Protein AF-A0A3D1SMM2-F1 (afdb_monomer_lite)

Foldseek 3Di:
DPPVVVVVVVVVVVVVLVQLQDPAPQDDPDLPALQQEEQEAEPPDQCLVVSLVCQLVDPVLHEHEYEYAYEDDPDDDDDPDDPDRDDPPPVVLSRSVSVSVSSCVVSVHHYHYHYDHDDLCGSVVVCVSNVHQKYKAAPVVVVSVPVQPAPDKDWDDDPRHIIMIRGHDPDD

Radius of gyration: 17.87 Å; chains: 1; bounding box: 59×39×46 Å

Structure (mmCIF, N/CA/C/O backbone):
data_AF-A0A3D1SMM2-F1
#
_entry.id   AF-A0A3D1SMM2-F1
#
loop_
_atom_site.group_PDB
_atom_site.id
_atom_site.type_symbol
_atom_site.label_atom_id
_atom_site.label_alt_id
_atom_site.label_comp_id
_atom_site.label_asym_id
_atom_site.label_entity_id
_atom_site.label_seq_id
_atom_site.pdbx_PDB_ins_code
_atom_site.Cartn_x
_atom_site.Cartn_y
_atom_site.Cartn_z
_atom_site.occupancy
_atom_site.B_iso_or_equiv
_atom_site.auth_seq_id
_atom_site.auth_comp_id
_atom_site.auth_asym_id
_atom_site.auth_atom_id
_atom_site.pdbx_PDB_model_num
ATOM 1 N N . MET A 1 1 ? 39.051 9.9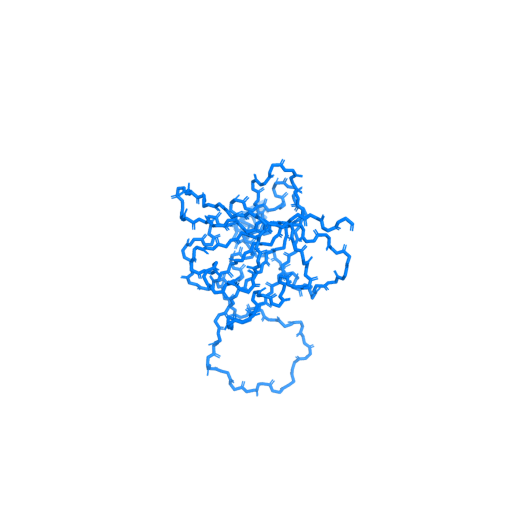36 30.052 1.00 43.31 1 MET A N 1
ATOM 2 C CA . MET A 1 1 ? 38.518 10.399 28.751 1.00 43.31 1 MET A CA 1
ATOM 3 C C . MET A 1 1 ? 37.924 9.209 27.995 1.00 43.31 1 MET A C 1
ATOM 5 O O . MET A 1 1 ? 38.605 8.628 27.169 1.00 43.31 1 MET A O 1
ATOM 9 N N . ALA A 1 2 ? 36.699 8.781 28.319 1.00 53.38 2 ALA A N 1
ATOM 10 C CA . ALA A 1 2 ? 36.065 7.616 27.672 1.00 53.38 2 ALA A CA 1
ATOM 11 C C . ALA A 1 2 ? 34.545 7.790 27.479 1.00 53.38 2 ALA A C 1
ATOM 13 O O . ALA A 1 2 ? 33.807 6.817 27.419 1.00 53.38 2 ALA A O 1
ATOM 14 N N . VAL A 1 3 ? 34.066 9.037 27.406 1.00 51.28 3 VAL A N 1
ATOM 15 C CA . VAL A 1 3 ? 32.626 9.344 27.284 1.00 51.28 3 VAL A CA 1
ATOM 16 C C . VAL A 1 3 ? 32.258 9.806 25.864 1.00 51.28 3 VAL A C 1
ATOM 18 O O . VAL A 1 3 ? 31.112 9.673 25.450 1.00 51.28 3 VAL A O 1
ATOM 21 N N . LEU A 1 4 ? 33.229 10.256 25.056 1.00 51.31 4 LEU A N 1
ATOM 22 C CA . LEU A 1 4 ? 32.954 10.737 23.693 1.00 51.31 4 LEU A CA 1
ATOM 23 C C . LEU A 1 4 ? 32.716 9.619 22.658 1.00 51.31 4 LEU A C 1
ATOM 25 O O . LEU A 1 4 ? 31.976 9.836 21.704 1.00 51.31 4 LEU A O 1
ATOM 29 N N . GLY A 1 5 ? 33.290 8.423 22.837 1.00 43.12 5 GLY A N 1
ATOM 30 C CA . GLY A 1 5 ? 33.172 7.335 21.852 1.00 43.12 5 GLY A CA 1
ATOM 31 C C . GLY A 1 5 ? 31.763 6.734 21.747 1.00 43.12 5 GLY A C 1
ATOM 32 O O . GLY A 1 5 ? 31.302 6.424 20.651 1.00 43.12 5 GLY A O 1
ATOM 33 N N . MET A 1 6 ? 31.039 6.633 22.869 1.00 52.66 6 MET A N 1
ATOM 34 C CA . MET A 1 6 ? 29.663 6.109 22.888 1.00 52.66 6 MET A CA 1
ATOM 35 C C . MET A 1 6 ? 28.634 7.096 22.321 1.00 52.66 6 MET A C 1
ATOM 37 O O . MET A 1 6 ? 27.633 6.671 21.745 1.00 52.66 6 MET A O 1
ATOM 41 N N . ALA A 1 7 ? 28.878 8.405 22.428 1.00 48.12 7 ALA A N 1
ATOM 42 C CA . ALA A 1 7 ? 27.941 9.424 21.953 1.00 48.12 7 ALA A CA 1
ATOM 43 C C . ALA A 1 7 ? 27.827 9.453 20.414 1.00 48.12 7 ALA A C 1
ATOM 45 O O . ALA A 1 7 ? 26.741 9.678 19.874 1.00 48.12 7 ALA A O 1
ATOM 46 N N . ILE A 1 8 ? 28.921 9.154 19.703 1.00 52.69 8 ILE A N 1
ATOM 47 C CA . ILE A 1 8 ? 28.949 9.098 18.230 1.00 52.69 8 ILE A CA 1
ATOM 48 C C . ILE A 1 8 ? 28.243 7.831 17.721 1.00 52.69 8 ILE A C 1
ATOM 50 O O . ILE A 1 8 ? 27.488 7.882 16.750 1.00 52.69 8 ILE A O 1
ATOM 54 N N . ALA A 1 9 ? 28.408 6.698 18.412 1.00 48.47 9 ALA A N 1
ATOM 55 C CA . ALA A 1 9 ? 27.706 5.463 18.063 1.00 48.47 9 ALA A CA 1
ATOM 56 C C . ALA A 1 9 ? 26.184 5.588 18.260 1.00 48.47 9 ALA A C 1
ATOM 58 O O . ALA A 1 9 ? 25.414 5.142 17.410 1.00 48.47 9 ALA A O 1
ATOM 59 N N . TYR A 1 10 ? 25.744 6.249 19.338 1.00 53.28 10 TYR A N 1
ATOM 60 C CA . TYR A 1 10 ? 24.317 6.411 19.630 1.00 53.28 10 TYR A CA 1
ATOM 61 C C . TYR A 1 10 ? 23.627 7.368 18.652 1.00 53.28 10 TYR A C 1
ATOM 63 O O . TYR A 1 10 ? 22.536 7.082 18.161 1.00 53.28 10 TYR A O 1
ATOM 71 N N . THR A 1 11 ? 24.281 8.479 18.305 1.00 53.88 11 THR A N 1
ATOM 72 C CA . THR A 1 11 ? 23.747 9.441 17.327 1.00 53.88 11 THR A CA 1
ATOM 73 C C . THR A 1 11 ? 23.673 8.850 15.925 1.00 53.88 11 THR A C 1
ATOM 75 O O . THR A 1 11 ? 22.661 9.043 15.249 1.00 53.88 11 THR A O 1
ATOM 78 N N . ASN A 1 12 ? 24.667 8.059 15.510 1.00 46.50 12 ASN A N 1
ATOM 79 C CA . ASN A 1 12 ? 24.610 7.389 14.216 1.00 46.50 12 ASN A CA 1
ATOM 80 C C . ASN A 1 12 ? 23.549 6.274 14.198 1.00 46.50 12 ASN A C 1
ATOM 82 O O . ASN A 1 12 ? 22.792 6.176 13.239 1.00 46.50 12 ASN A O 1
ATOM 86 N N . TYR A 1 13 ? 23.395 5.499 15.277 1.00 45.91 13 TYR A N 1
ATOM 87 C CA . TYR A 1 13 ? 22.320 4.505 15.409 1.00 45.91 13 TYR A CA 1
ATOM 88 C C . TYR A 1 13 ? 20.922 5.143 15.332 1.00 45.91 13 TYR A C 1
ATOM 90 O O . TYR A 1 13 ? 20.030 4.626 14.658 1.00 45.91 13 TYR A O 1
ATOM 98 N N . MET A 1 14 ? 20.738 6.317 15.943 1.00 53.34 14 MET A N 1
ATOM 99 C CA . MET A 1 14 ? 19.479 7.062 15.881 1.00 53.34 14 MET A CA 1
ATOM 100 C C . MET A 1 14 ? 19.229 7.674 14.493 1.00 53.34 14 MET A C 1
ATOM 102 O O . MET A 1 14 ? 18.093 7.670 14.021 1.00 53.34 14 MET A O 1
ATOM 106 N N . LEU A 1 15 ? 20.277 8.141 13.801 1.00 49.59 15 LEU A N 1
ATOM 107 C CA . LEU A 1 15 ? 20.182 8.591 12.407 1.00 49.59 15 LEU A CA 1
ATOM 108 C C . LEU A 1 15 ? 19.915 7.433 11.433 1.00 49.59 15 LEU A C 1
ATOM 110 O O . LEU A 1 15 ? 19.159 7.608 10.481 1.00 49.59 15 LEU A O 1
ATOM 114 N N . HIS A 1 16 ? 20.490 6.253 11.672 1.00 46.16 16 HIS A N 1
ATOM 115 C CA . HIS A 1 16 ? 20.243 5.047 10.879 1.00 46.16 16 HIS A CA 1
ATOM 116 C C . HIS A 1 16 ? 18.832 4.491 11.111 1.00 46.16 16 HIS A C 1
ATOM 118 O O . HIS A 1 16 ? 18.190 4.052 10.158 1.00 46.16 16 HIS A O 1
ATOM 124 N N . LYS A 1 17 ? 18.289 4.609 12.330 1.00 44.75 17 LYS A N 1
ATOM 125 C CA . LYS A 1 17 ? 16.881 4.299 12.621 1.00 44.75 17 LYS A CA 1
ATOM 126 C C . LYS A 1 17 ? 15.916 5.269 11.921 1.00 44.75 17 LYS A C 1
ATOM 128 O O . LYS A 1 17 ? 14.884 4.833 11.426 1.00 44.75 17 LYS A O 1
ATOM 133 N N . LYS A 1 18 ? 16.290 6.549 11.780 1.00 48.25 18 LYS A N 1
ATOM 134 C CA . LYS A 1 18 ? 15.553 7.539 10.966 1.00 48.25 18 LYS A CA 1
ATOM 135 C C . LYS A 1 18 ? 15.648 7.302 9.449 1.00 48.25 18 LYS A C 1
ATOM 137 O O . LYS A 1 18 ? 14.896 7.916 8.702 1.00 48.25 18 LYS A O 1
ATOM 142 N N . ARG A 1 19 ? 16.560 6.440 8.979 1.00 43.53 19 ARG A N 1
ATOM 143 C CA . ARG A 1 19 ? 16.786 6.143 7.549 1.00 43.53 19 ARG A CA 1
ATOM 144 C C . ARG A 1 19 ? 16.133 4.844 7.054 1.00 43.53 19 ARG A C 1
ATOM 146 O O . ARG A 1 19 ? 16.403 4.435 5.930 1.00 43.53 19 ARG A O 1
ATOM 153 N N . GLY A 1 20 ? 15.242 4.233 7.840 1.00 39.03 20 GLY A N 1
ATOM 154 C CA . GLY A 1 20 ? 14.387 3.140 7.358 1.00 39.03 20 GLY A CA 1
ATOM 155 C C . GLY A 1 20 ? 15.077 1.776 7.231 1.00 39.03 20 GLY A C 1
ATOM 156 O O . GLY A 1 20 ? 14.583 0.906 6.530 1.00 39.03 20 GLY A O 1
ATOM 157 N N . HIS A 1 21 ? 16.202 1.530 7.906 1.00 43.06 21 HIS A N 1
ATOM 158 C CA . HIS A 1 21 ? 16.930 0.250 7.805 1.00 43.06 21 HIS A CA 1
ATOM 159 C C . HIS A 1 21 ? 16.410 -0.868 8.727 1.00 43.06 21 HIS A C 1
ATOM 161 O O . HIS A 1 21 ? 17.170 -1.764 9.092 1.00 43.06 21 HIS A O 1
ATOM 167 N N . ALA A 1 22 ? 15.130 -0.855 9.106 1.00 41.59 22 ALA A N 1
ATOM 168 C CA . ALA A 1 22 ? 14.540 -2.026 9.750 1.00 41.59 22 ALA A CA 1
ATOM 169 C C . ALA A 1 22 ? 14.410 -3.146 8.698 1.00 41.59 22 ALA A C 1
ATOM 171 O O . ALA A 1 22 ? 13.865 -2.880 7.625 1.00 41.59 22 ALA A O 1
ATOM 172 N N . PRO A 1 23 ? 14.923 -4.367 8.944 1.00 37.44 23 PRO A N 1
ATOM 173 C CA . PRO A 1 23 ? 14.785 -5.470 8.003 1.00 37.44 23 PRO A CA 1
ATOM 174 C C . PRO A 1 23 ? 13.299 -5.785 7.839 1.00 37.44 23 PRO A C 1
ATOM 176 O O . PRO A 1 23 ? 12.648 -6.315 8.736 1.00 37.44 23 PRO A O 1
ATOM 179 N N . VAL A 1 24 ? 12.756 -5.397 6.691 1.00 43.78 24 VAL A N 1
ATOM 180 C CA . VAL A 1 24 ? 11.387 -5.701 6.307 1.00 43.78 24 VAL A CA 1
ATOM 181 C C . VAL A 1 24 ? 11.353 -7.166 5.898 1.00 43.78 24 VAL A C 1
ATOM 183 O O . VAL A 1 24 ? 11.790 -7.532 4.806 1.00 43.78 24 VAL A O 1
ATOM 186 N N . VAL A 1 25 ? 10.878 -8.021 6.802 1.00 43.81 25 VAL A N 1
ATOM 187 C CA . VAL A 1 25 ? 10.632 -9.426 6.486 1.00 43.81 25 VAL A CA 1
ATOM 188 C C . VAL A 1 25 ? 9.465 -9.460 5.505 1.00 43.81 25 VAL A C 1
ATOM 190 O O . VAL A 1 25 ? 8.328 -9.159 5.863 1.00 43.81 25 VAL A O 1
ATOM 193 N N . THR A 1 26 ? 9.754 -9.802 4.250 1.00 45.81 26 THR A N 1
ATOM 194 C CA . THR A 1 26 ? 8.731 -10.083 3.240 1.00 45.81 26 THR A CA 1
ATOM 195 C C . THR A 1 26 ? 8.185 -11.481 3.495 1.00 45.81 26 THR A C 1
ATOM 197 O O . THR A 1 26 ? 8.499 -12.440 2.792 1.00 45.81 26 THR A O 1
ATOM 200 N N . THR A 1 27 ? 7.404 -11.637 4.563 1.00 50.31 27 THR A N 1
ATOM 201 C CA . THR A 1 27 ? 6.676 -12.884 4.762 1.00 50.31 27 THR A CA 1
ATOM 202 C C . THR A 1 27 ? 5.729 -13.053 3.576 1.00 50.31 27 THR A C 1
ATOM 204 O O . THR A 1 27 ? 4.968 -12.151 3.215 1.00 50.31 27 THR A O 1
ATOM 207 N N . GLY A 1 28 ? 5.802 -14.211 2.910 1.00 49.38 28 GLY A N 1
ATOM 208 C CA . GLY A 1 28 ? 4.727 -14.633 2.016 1.00 49.38 28 GLY A CA 1
ATOM 209 C C . GLY A 1 28 ? 3.403 -14.516 2.768 1.00 49.38 28 GLY A C 1
ATOM 210 O O . GLY A 1 28 ? 3.396 -14.627 3.992 1.00 49.38 28 GLY A O 1
ATOM 211 N N . VAL A 1 29 ? 2.309 -14.228 2.061 1.00 48.47 29 VAL A N 1
ATOM 212 C CA . VAL A 1 29 ? 0.982 -14.007 2.653 1.00 48.47 29 VAL A CA 1
ATOM 213 C C . VAL A 1 29 ? 0.555 -15.257 3.441 1.00 48.47 29 VAL A C 1
ATOM 215 O O . VAL A 1 29 ? -0.074 -16.169 2.916 1.00 48.47 29 VAL A O 1
ATOM 218 N N . GLU A 1 30 ? 0.971 -15.356 4.703 1.00 45.97 30 GLU A N 1
ATOM 219 C CA . GLU A 1 30 ? 0.536 -16.393 5.628 1.00 45.97 30 GLU A CA 1
ATOM 220 C C . GLU A 1 30 ? -0.934 -16.136 5.947 1.00 45.97 30 GLU A C 1
ATOM 222 O O . GLU A 1 30 ? -1.301 -15.019 6.314 1.00 45.97 30 GLU A O 1
ATOM 227 N N . LYS A 1 31 ? -1.756 -17.187 5.846 1.00 49.19 31 LYS A N 1
ATOM 228 C CA . LYS A 1 31 ? -3.230 -17.184 5.939 1.00 49.19 31 LYS A CA 1
ATOM 229 C C . LYS A 1 31 ? -3.854 -16.490 7.164 1.00 49.19 31 LYS A C 1
ATOM 231 O O . LYS A 1 31 ? -5.070 -16.379 7.211 1.00 49.19 31 LYS A O 1
ATOM 236 N N . SER A 1 32 ? -3.070 -16.073 8.157 1.00 57.94 32 SER A N 1
ATOM 237 C CA . SER A 1 32 ? -3.575 -15.562 9.437 1.00 57.94 32 SER A CA 1
ATOM 238 C C . SER A 1 32 ? -3.511 -14.038 9.601 1.00 57.94 32 SER A C 1
ATOM 240 O O . SER A 1 32 ? -3.881 -13.560 10.670 1.00 57.94 32 SER A O 1
ATOM 242 N N . PHE A 1 33 ? -3.034 -13.263 8.616 1.00 65.50 33 PHE A N 1
ATOM 243 C CA . PHE A 1 33 ? -3.126 -11.799 8.714 1.00 65.50 33 PHE A CA 1
ATOM 244 C C . PHE A 1 33 ? -4.452 -11.303 8.153 1.00 65.50 33 PHE A C 1
ATOM 246 O O . PHE A 1 33 ? -4.714 -11.551 6.973 1.00 65.50 33 PHE A O 1
ATOM 253 N N . PRO A 1 34 ? -5.249 -10.566 8.936 1.00 68.38 34 PRO A N 1
ATOM 254 C CA . PRO A 1 34 ? -6.383 -9.838 8.398 1.00 68.38 34 PRO A CA 1
ATOM 255 C C . PRO A 1 34 ? -5.832 -8.648 7.606 1.00 68.38 34 PRO A C 1
ATOM 257 O O . PRO A 1 34 ? -5.580 -7.583 8.150 1.00 68.38 34 PRO A O 1
ATOM 260 N N . GLY A 1 35 ? -5.545 -8.844 6.320 1.00 67.00 35 GLY A N 1
ATOM 261 C CA . GLY A 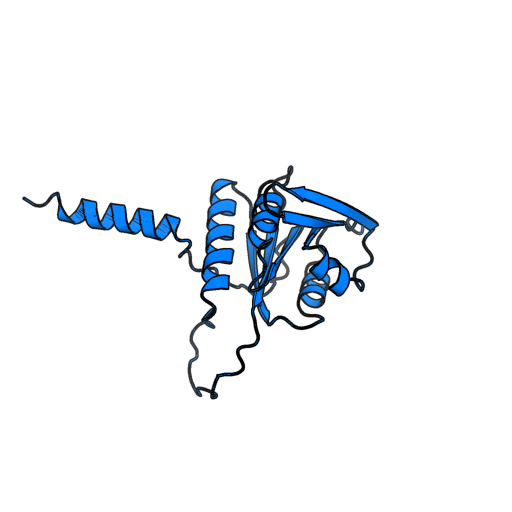1 35 ? -5.099 -7.771 5.433 1.00 67.00 35 GLY A CA 1
ATOM 262 C C . GLY A 1 35 ? -6.259 -6.856 5.066 1.00 67.00 35 GLY A C 1
ATOM 263 O O . GLY A 1 35 ? -6.656 -6.843 3.911 1.00 67.00 35 GLY A O 1
ATOM 264 N N . GLU A 1 36 ? -6.828 -6.145 6.041 1.00 86.62 36 GLU A N 1
ATOM 265 C CA . GLU A 1 36 ? -8.011 -5.297 5.856 1.00 86.62 36 GLU A CA 1
ATOM 266 C C . GLU A 1 36 ? -7.741 -4.117 4.925 1.00 86.62 36 GLU A C 1
ATOM 268 O O . GLU A 1 36 ? -8.628 -3.732 4.165 1.00 86.62 36 GLU A O 1
ATOM 273 N N . VAL A 1 37 ? -6.520 -3.580 4.950 1.00 93.56 37 VAL A N 1
ATOM 274 C CA . VAL A 1 37 ? -6.076 -2.525 4.036 1.00 93.56 37 VAL A CA 1
ATOM 275 C C . VAL A 1 37 ? -4.913 -3.035 3.193 1.00 93.56 37 VAL A C 1
ATOM 277 O O . VAL A 1 37 ? -3.926 -3.539 3.728 1.00 93.56 37 VAL A O 1
ATOM 280 N N . LEU A 1 38 ? -4.997 -2.874 1.875 1.00 94.62 38 LEU A N 1
ATOM 281 C CA . LEU A 1 38 ? -3.904 -3.123 0.937 1.00 94.62 38 LEU A CA 1
ATOM 282 C C . LEU A 1 38 ? -3.419 -1.796 0.351 1.00 94.62 38 LEU A C 1
ATOM 284 O O . LEU A 1 38 ? -4.125 -1.169 -0.429 1.00 94.62 38 LEU A O 1
ATOM 288 N N . ALA A 1 39 ? -2.199 -1.394 0.687 1.00 96.19 39 ALA A N 1
ATOM 289 C CA . ALA A 1 39 ? -1.553 -0.200 0.150 1.00 96.19 39 ALA A CA 1
ATOM 290 C C . ALA A 1 39 ? -0.542 -0.596 -0.934 1.00 96.19 39 ALA A C 1
ATOM 292 O O . ALA A 1 39 ? 0.394 -1.353 -0.656 1.00 96.19 39 ALA A O 1
ATOM 293 N N . VAL A 1 40 ? -0.725 -0.116 -2.167 1.00 95.44 40 VAL A N 1
ATOM 294 C CA . VAL A 1 40 ? 0.100 -0.520 -3.319 1.00 95.44 40 VAL A CA 1
ATOM 295 C C . VAL A 1 40 ? 1.109 0.567 -3.681 1.00 95.44 40 VAL A C 1
ATOM 297 O O . VAL A 1 40 ? 0.791 1.578 -4.291 1.00 95.44 40 VAL A O 1
ATOM 300 N N . LEU A 1 41 ? 2.367 0.320 -3.350 1.00 93.81 41 LEU A N 1
ATOM 301 C CA . LEU A 1 41 ? 3.511 1.142 -3.721 1.00 93.81 41 LEU A CA 1
ATOM 302 C C . LEU A 1 41 ? 4.125 0.606 -5.014 1.00 93.81 41 LEU A C 1
ATOM 304 O O . LEU A 1 41 ? 4.123 -0.603 -5.266 1.00 93.81 41 LEU A O 1
ATOM 308 N N . SER A 1 42 ? 4.715 1.477 -5.822 1.00 92.00 42 SER A N 1
ATOM 309 C CA . SER A 1 42 ? 5.441 1.058 -7.024 1.00 92.00 42 SER A CA 1
ATOM 310 C C . SER A 1 42 ? 6.741 1.825 -7.198 1.00 92.00 42 SER A C 1
ATOM 312 O O . SER A 1 42 ? 6.872 2.966 -6.758 1.00 92.00 42 SER A O 1
ATOM 314 N N . ALA A 1 43 ? 7.714 1.196 -7.850 1.00 87.38 43 ALA A N 1
ATOM 315 C CA . ALA A 1 43 ? 8.965 1.855 -8.192 1.00 87.38 43 ALA A CA 1
ATOM 316 C C . ALA A 1 43 ? 8.722 3.121 -9.028 1.00 87.38 43 ALA A C 1
ATOM 318 O O . ALA A 1 43 ? 7.888 3.122 -9.933 1.00 87.38 43 ALA A O 1
ATOM 319 N N . ASP A 1 44 ? 9.474 4.179 -8.710 1.00 81.12 44 ASP A N 1
ATOM 320 C CA . ASP A 1 44 ? 9.451 5.480 -9.395 1.00 81.12 44 ASP A CA 1
ATOM 321 C C . ASP A 1 44 ? 8.102 6.216 -9.379 1.00 81.12 44 ASP A C 1
ATOM 323 O O . ASP A 1 44 ? 7.883 7.122 -10.179 1.00 81.12 44 ASP A O 1
ATOM 327 N N . ASN A 1 45 ? 7.214 5.869 -8.448 1.00 86.44 45 ASN A N 1
ATOM 328 C CA . ASN A 1 45 ? 5.948 6.565 -8.262 1.00 86.44 45 ASN A CA 1
ATOM 329 C C . ASN A 1 45 ? 6.075 7.636 -7.165 1.00 86.44 45 ASN A C 1
ATOM 331 O O . ASN A 1 45 ? 6.385 7.327 -6.011 1.00 86.44 45 ASN A O 1
ATOM 335 N N . SER A 1 46 ? 5.852 8.900 -7.536 1.00 86.69 46 SER A N 1
ATOM 336 C CA . SER A 1 46 ? 5.921 10.049 -6.623 1.00 86.69 46 SER A CA 1
ATOM 337 C C . SER A 1 46 ? 4.845 10.024 -5.540 1.00 86.69 46 SER A C 1
ATOM 339 O O . SER A 1 46 ? 5.061 10.571 -4.460 1.00 86.69 46 SER A O 1
ATOM 341 N N . ASP A 1 47 ? 3.727 9.349 -5.803 1.00 91.94 47 ASP A N 1
ATOM 342 C CA . ASP A 1 47 ? 2.563 9.323 -4.921 1.00 91.94 47 ASP A CA 1
ATOM 343 C C . ASP A 1 47 ? 2.665 8.221 -3.852 1.00 91.94 47 ASP A C 1
ATOM 345 O O . ASP A 1 47 ? 1.792 8.116 -2.990 1.00 91.94 47 ASP A O 1
ATOM 349 N N . ASN A 1 48 ? 3.752 7.430 -3.838 1.00 91.88 48 ASN A N 1
ATOM 350 C CA . ASN A 1 48 ? 4.004 6.419 -2.801 1.00 91.88 48 ASN A CA 1
ATOM 351 C C . ASN A 1 48 ? 3.883 7.014 -1.392 1.00 91.88 48 ASN A C 1
ATOM 353 O O . ASN A 1 48 ? 3.339 6.382 -0.492 1.00 91.88 48 ASN A O 1
ATOM 357 N N . GLU A 1 49 ? 4.365 8.240 -1.195 1.00 92.31 49 GLU A N 1
ATOM 358 C CA . GLU A 1 49 ? 4.298 8.907 0.103 1.00 92.31 49 GLU A CA 1
ATOM 359 C C . GLU A 1 49 ? 2.855 9.248 0.512 1.00 92.31 49 GLU A C 1
ATOM 361 O O . GLU A 1 49 ? 2.522 9.123 1.690 1.00 92.31 49 GLU A O 1
ATOM 366 N N . ALA A 1 50 ? 1.996 9.631 -0.439 1.00 93.62 50 ALA A N 1
ATOM 367 C CA . ALA A 1 50 ? 0.577 9.868 -0.178 1.00 93.62 50 ALA A CA 1
ATOM 368 C C . ALA A 1 50 ? -0.123 8.563 0.230 1.00 93.62 50 ALA A C 1
ATOM 370 O O . ALA A 1 50 ? -0.817 8.523 1.241 1.00 93.62 50 ALA A O 1
ATOM 371 N N . ILE A 1 51 ? 0.149 7.471 -0.493 1.00 95.31 51 ILE A N 1
ATOM 372 C CA . ILE A 1 51 ? -0.377 6.136 -0.171 1.00 95.31 51 ILE A CA 1
ATOM 373 C C . ILE A 1 51 ? 0.055 5.700 1.233 1.00 95.31 51 ILE A C 1
ATOM 375 O O . ILE A 1 51 ? -0.766 5.197 2.001 1.00 95.31 51 ILE A O 1
ATOM 379 N N . LEU A 1 52 ? 1.331 5.899 1.588 1.00 93.44 52 LEU A N 1
ATOM 380 C CA . LEU A 1 52 ? 1.843 5.577 2.920 1.00 93.44 52 LEU A CA 1
ATOM 381 C C . LEU A 1 52 ? 1.102 6.350 4.011 1.00 93.44 52 LEU A C 1
ATOM 383 O O . LEU A 1 52 ? 0.634 5.743 4.971 1.00 93.44 52 LEU A O 1
ATOM 387 N N . GLU A 1 53 ? 0.993 7.671 3.883 1.00 93.00 53 GLU A N 1
ATOM 388 C CA . GLU A 1 53 ? 0.349 8.490 4.910 1.00 93.00 53 GLU A CA 1
ATOM 389 C C . GLU A 1 53 ? -1.134 8.174 5.057 1.00 93.00 53 GLU A C 1
ATOM 391 O O . GLU A 1 53 ? -1.603 8.056 6.188 1.00 93.00 53 GLU A O 1
ATOM 396 N N . THR A 1 54 ? -1.862 7.976 3.960 1.00 94.19 54 THR A N 1
ATOM 397 C CA . THR A 1 54 ? -3.281 7.621 4.043 1.00 94.19 54 THR A CA 1
ATOM 398 C C . THR A 1 54 ? -3.473 6.240 4.662 1.00 94.19 54 THR A C 1
ATOM 400 O O . THR A 1 54 ? -4.296 6.081 5.563 1.00 94.19 54 THR A O 1
ATOM 403 N N . ALA A 1 55 ? -2.672 5.247 4.264 1.00 94.12 55 ALA A N 1
ATOM 404 C CA . ALA A 1 55 ? -2.771 3.905 4.831 1.00 94.12 55 ALA A CA 1
ATOM 405 C C . ALA A 1 55 ? -2.468 3.883 6.339 1.00 94.12 55 ALA A C 1
ATOM 407 O O . ALA A 1 55 ? -3.118 3.157 7.090 1.00 94.12 55 ALA A O 1
ATOM 408 N N . ILE A 1 56 ? -1.507 4.691 6.798 1.00 93.31 56 ILE A N 1
ATOM 409 C CA . ILE A 1 56 ? -1.144 4.802 8.217 1.00 93.31 56 ILE A CA 1
ATOM 410 C C . ILE A 1 56 ? -2.150 5.640 9.014 1.00 93.31 56 ILE A C 1
ATOM 412 O O . ILE A 1 56 ? -2.392 5.351 10.179 1.00 93.31 56 ILE A O 1
ATOM 416 N N . ASN A 1 57 ? -2.770 6.657 8.422 1.00 90.81 57 ASN A N 1
ATOM 417 C CA . ASN A 1 57 ? -3.730 7.513 9.125 1.00 90.81 57 ASN A CA 1
ATOM 418 C C . ASN A 1 57 ? -5.174 6.986 9.066 1.00 90.81 57 ASN A C 1
ATOM 420 O O . ASN A 1 57 ? -6.121 7.739 9.301 1.00 90.81 57 ASN A O 1
ATOM 424 N N . ASN A 1 58 ? -5.359 5.693 8.784 1.00 87.12 58 ASN A N 1
ATOM 425 C CA . ASN A 1 58 ? -6.684 5.091 8.748 1.00 87.12 58 ASN A CA 1
ATOM 426 C C . ASN A 1 58 ? -7.354 5.133 10.142 1.00 87.12 58 ASN A C 1
ATOM 428 O O . ASN A 1 58 ? -6.718 4.886 11.171 1.00 87.12 58 ASN A O 1
ATOM 432 N N . SER A 1 59 ? -8.645 5.480 10.180 1.00 77.62 59 SER A N 1
ATOM 433 C CA . SER A 1 59 ? -9.337 5.882 11.415 1.00 77.62 59 SER A CA 1
ATOM 434 C C . SER A 1 59 ? -9.451 4.775 12.469 1.00 77.62 59 SER A C 1
ATOM 436 O O . SER A 1 59 ? -9.426 5.073 13.662 1.00 77.62 59 SER A O 1
ATOM 438 N N . ASP A 1 60 ? -9.520 3.512 12.040 1.00 84.88 60 ASP A N 1
ATOM 439 C CA . ASP A 1 60 ? -9.746 2.364 12.929 1.00 84.88 60 ASP A CA 1
ATOM 440 C C . ASP A 1 60 ? -8.458 1.587 13.257 1.00 84.88 60 ASP A C 1
ATOM 442 O O . ASP A 1 60 ? -8.520 0.538 13.897 1.00 84.88 60 ASP A O 1
ATOM 446 N N . LYS A 1 61 ? -7.283 2.078 12.829 1.00 87.88 61 LYS A N 1
ATOM 447 C CA . LYS A 1 61 ? -5.991 1.371 12.949 1.00 87.88 61 LYS A CA 1
ATOM 448 C C . LYS A 1 61 ? -6.027 -0.048 12.374 1.00 87.88 61 LYS A C 1
ATOM 450 O O . LYS A 1 61 ? -5.393 -0.962 12.906 1.00 87.88 61 LYS A O 1
ATOM 455 N N . LYS A 1 62 ? -6.771 -0.215 11.282 1.00 91.62 62 LYS A N 1
ATOM 456 C CA . LYS A 1 62 ? -6.910 -1.474 10.557 1.00 91.62 62 LYS A CA 1
ATOM 457 C C . LYS A 1 62 ? -5.534 -1.992 10.149 1.00 91.62 62 LYS A C 1
ATOM 459 O O . LYS A 1 62 ? -4.692 -1.179 9.747 1.00 91.62 62 LYS A O 1
ATOM 464 N N . PRO A 1 63 ? -5.294 -3.310 10.220 1.00 91.25 63 PRO A N 1
ATOM 465 C CA . PRO A 1 63 ? -4.017 -3.871 9.819 1.00 91.25 63 PRO A CA 1
ATOM 466 C C . PRO A 1 63 ? -3.758 -3.662 8.322 1.00 91.25 63 PRO A C 1
ATOM 468 O O . PRO A 1 63 ? -4.632 -3.883 7.479 1.00 91.25 63 PRO A O 1
ATOM 471 N N . VAL A 1 64 ? -2.538 -3.233 7.994 1.00 92.50 64 VAL A N 1
ATOM 472 C CA . VAL A 1 64 ? -2.166 -2.795 6.641 1.00 92.50 64 VAL A CA 1
ATOM 473 C C . VAL A 1 64 ? -1.165 -3.755 6.011 1.00 92.50 64 VAL A C 1
ATOM 475 O O . VAL A 1 64 ? -0.111 -4.048 6.572 1.00 92.50 64 VAL A O 1
ATOM 478 N N . VAL A 1 65 ? -1.439 -4.204 4.792 1.00 91.31 65 VAL A N 1
ATOM 479 C CA . VAL A 1 65 ? -0.447 -4.862 3.943 1.00 91.31 65 VAL A CA 1
ATOM 480 C C . VAL A 1 65 ? 0.093 -3.853 2.939 1.00 91.31 65 VAL A C 1
ATOM 482 O O . VAL A 1 65 ? -0.634 -3.375 2.074 1.00 91.31 65 VAL A O 1
ATOM 485 N N . PHE A 1 66 ? 1.387 -3.560 3.024 1.00 92.12 66 PHE A N 1
ATOM 486 C CA . PHE A 1 66 ? 2.101 -2.758 2.038 1.00 92.12 66 PHE A CA 1
ATOM 487 C C . PHE A 1 66 ? 2.668 -3.672 0.952 1.00 92.12 66 PHE A C 1
ATOM 489 O O . PHE A 1 66 ? 3.592 -4.454 1.196 1.00 92.12 66 PHE A O 1
ATOM 496 N N . LEU A 1 67 ? 2.120 -3.578 -0.255 1.00 91.62 67 LEU A N 1
ATOM 497 C CA . LEU A 1 67 ? 2.643 -4.241 -1.442 1.00 91.62 67 LEU A CA 1
ATOM 498 C C . LEU A 1 67 ? 3.550 -3.275 -2.199 1.00 91.62 67 LEU A C 1
ATOM 500 O O . LEU A 1 67 ? 3.082 -2.241 -2.646 1.00 91.62 67 LEU A O 1
ATOM 504 N N . TYR A 1 68 ? 4.811 -3.635 -2.417 1.00 90.94 68 TYR A N 1
ATOM 505 C CA . TYR A 1 68 ? 5.708 -2.889 -3.295 1.00 90.94 68 TYR A CA 1
ATOM 506 C C . TYR A 1 68 ? 5.913 -3.618 -4.625 1.00 90.94 68 TYR A C 1
ATOM 508 O O . TYR A 1 68 ? 6.348 -4.775 -4.655 1.00 90.94 68 TYR A O 1
ATOM 516 N N . LEU A 1 69 ? 5.630 -2.920 -5.724 1.00 90.56 69 LEU A N 1
ATOM 517 C CA . LEU A 1 69 ? 5.841 -3.358 -7.099 1.00 90.56 69 LEU A CA 1
ATOM 518 C C . LEU A 1 69 ? 7.175 -2.812 -7.627 1.00 90.56 69 LEU A C 1
ATOM 520 O O . LEU A 1 69 ? 7.258 -1.680 -8.100 1.00 90.56 69 LEU A O 1
ATOM 524 N N . GLY A 1 70 ? 8.232 -3.618 -7.544 1.00 85.88 70 GLY A N 1
ATOM 525 C CA . GLY A 1 70 ? 9.566 -3.240 -8.015 1.00 85.88 70 GLY A CA 1
ATOM 526 C C . GLY A 1 70 ? 9.784 -3.500 -9.503 1.00 85.88 70 GLY A C 1
ATOM 527 O O . GLY A 1 70 ? 9.196 -4.415 -10.082 1.00 85.88 70 GLY A O 1
ATOM 528 N N . LYS A 1 71 ? 10.672 -2.736 -10.141 1.00 82.06 71 LYS A N 1
ATOM 529 C CA . LYS A 1 71 ? 10.998 -2.927 -11.562 1.00 82.06 71 LYS A CA 1
ATOM 530 C C . LYS A 1 71 ? 11.631 -4.298 -11.825 1.00 82.06 71 LYS A C 1
ATOM 532 O O . LYS A 1 71 ? 12.397 -4.831 -11.019 1.00 82.06 71 LYS A O 1
ATOM 537 N N . LEU A 1 72 ? 11.342 -4.869 -12.995 1.00 64.44 72 LEU A N 1
ATOM 538 C CA . LEU A 1 72 ? 12.136 -5.968 -13.549 1.00 64.44 72 LEU A CA 1
ATOM 539 C C . LEU A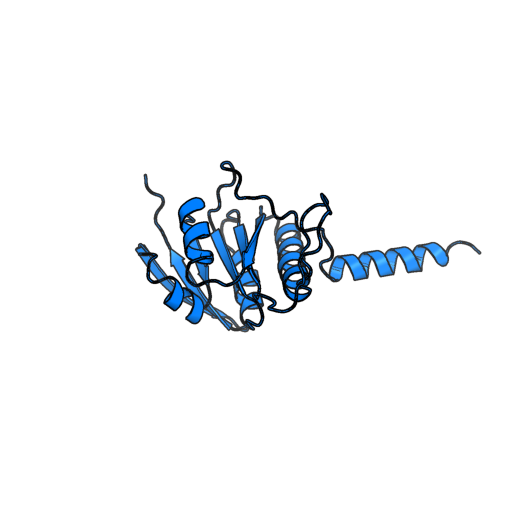 1 72 ? 13.484 -5.394 -13.992 1.00 64.44 72 LEU A C 1
ATOM 541 O O . LEU A 1 72 ? 13.577 -4.738 -15.025 1.00 64.44 72 LEU A O 1
ATOM 545 N N . SER A 1 73 ? 14.535 -5.615 -13.207 1.00 56.47 73 SER A N 1
ATOM 546 C CA . SER A 1 73 ? 15.887 -5.271 -13.643 1.00 56.47 73 SER A CA 1
ATOM 547 C C . SER A 1 73 ? 16.339 -6.300 -14.687 1.00 56.47 73 SER A C 1
ATOM 549 O O . SER A 1 73 ? 16.487 -7.481 -14.375 1.00 56.47 73 SER A O 1
ATOM 551 N N . SER A 1 74 ? 16.517 -5.865 -15.937 1.00 47.25 74 SER A N 1
ATOM 552 C CA . SER A 1 74 ? 16.919 -6.707 -17.077 1.00 47.25 74 SER A CA 1
ATOM 553 C C . SER A 1 74 ? 18.392 -7.165 -17.028 1.00 47.25 74 SER A C 1
ATOM 555 O O . SER A 1 74 ? 18.854 -7.831 -17.952 1.00 47.25 74 SER A O 1
ATOM 557 N N . GLU A 1 75 ? 19.149 -6.828 -15.980 1.00 45.22 75 GLU A N 1
ATOM 558 C CA . GLU A 1 75 ? 20.613 -6.976 -15.939 1.00 45.22 75 GLU A CA 1
ATOM 559 C C . GLU A 1 75 ? 21.133 -7.999 -14.914 1.00 45.22 75 GLU A C 1
ATOM 561 O O . GLU A 1 75 ? 22.121 -7.737 -14.227 1.00 45.22 75 GLU A O 1
ATOM 566 N N . ARG A 1 76 ? 20.536 -9.191 -14.769 1.00 47.22 76 ARG A N 1
ATOM 567 C CA . ARG A 1 76 ? 21.185 -10.224 -13.933 1.00 47.22 76 ARG A CA 1
ATOM 568 C C . ARG A 1 76 ? 21.414 -11.558 -14.621 1.00 47.22 76 ARG A C 1
ATOM 570 O O . ARG A 1 76 ? 20.488 -12.301 -14.928 1.00 47.22 76 ARG A O 1
ATOM 577 N N . LYS A 1 77 ? 22.711 -11.863 -14.775 1.00 37.03 77 LYS A N 1
ATOM 578 C CA . LYS A 1 77 ? 23.247 -13.216 -14.934 1.00 37.03 77 LYS A CA 1
ATOM 579 C C . LYS A 1 77 ? 22.767 -14.094 -13.763 1.00 37.03 77 LYS A C 1
ATOM 581 O O . LYS A 1 77 ? 22.744 -13.610 -12.631 1.00 37.03 77 LYS A O 1
ATOM 586 N N . PRO A 1 78 ? 22.412 -15.364 -14.012 1.00 40.06 78 PRO A N 1
ATOM 587 C CA . PRO A 1 78 ? 22.018 -16.293 -12.961 1.00 40.06 78 PRO A CA 1
ATOM 588 C C . PRO A 1 78 ? 23.227 -16.623 -12.076 1.00 40.06 78 PRO A C 1
ATOM 590 O O . PRO A 1 78 ? 24.141 -17.326 -12.502 1.00 40.06 78 PRO A O 1
ATOM 593 N N . GLU A 1 79 ? 23.246 -16.118 -10.844 1.00 43.16 79 GLU A N 1
ATOM 594 C CA . GLU A 1 79 ? 24.179 -16.600 -9.825 1.00 43.16 79 GLU A CA 1
ATOM 595 C C . GLU A 1 79 ? 23.628 -17.905 -9.242 1.00 43.16 79 GLU A C 1
ATOM 597 O O . GLU A 1 79 ? 22.656 -17.923 -8.485 1.00 43.16 79 GLU A O 1
ATOM 602 N N . LEU A 1 80 ? 24.232 -19.023 -9.649 1.00 36.94 80 LEU A N 1
ATOM 603 C CA . LEU A 1 80 ? 24.018 -20.321 -9.024 1.00 36.94 80 LEU A CA 1
ATOM 604 C C . LEU A 1 80 ? 24.581 -20.296 -7.590 1.00 36.94 80 LEU A C 1
ATOM 606 O O . LEU A 1 80 ? 25.726 -19.909 -7.381 1.00 36.94 80 LEU A O 1
ATOM 610 N N . PHE A 1 81 ? 23.784 -20.793 -6.639 1.00 38.72 81 PHE A N 1
ATOM 611 C CA . PHE A 1 81 ? 24.123 -21.063 -5.231 1.00 38.72 81 PHE A CA 1
ATOM 612 C C . PHE A 1 81 ? 24.227 -19.862 -4.274 1.00 38.72 81 PHE A C 1
ATOM 614 O O . PHE A 1 81 ? 25.313 -19.526 -3.813 1.00 38.72 81 PHE A O 1
ATOM 621 N N . LYS A 1 82 ? 23.081 -19.337 -3.813 1.00 32.81 82 LYS A N 1
ATOM 622 C CA . LYS A 1 82 ? 22.938 -18.807 -2.441 1.00 32.81 82 LYS A CA 1
ATOM 623 C C . LYS A 1 82 ? 21.560 -19.136 -1.865 1.00 32.81 82 LYS A C 1
ATOM 625 O O . LYS A 1 82 ? 20.550 -18.567 -2.259 1.00 32.81 82 LYS A O 1
ATOM 630 N N . MET A 1 83 ? 21.548 -20.055 -0.904 1.00 38.94 83 MET A N 1
ATOM 631 C CA . MET A 1 83 ? 20.457 -20.275 0.043 1.00 38.94 83 MET A CA 1
ATOM 632 C C . MET A 1 83 ? 20.668 -19.283 1.199 1.00 38.94 83 MET A C 1
ATOM 634 O O . MET A 1 83 ? 21.260 -19.617 2.217 1.00 38.94 83 MET A O 1
ATOM 638 N N . ILE A 1 84 ? 20.303 -18.020 0.964 1.00 39.06 84 ILE A N 1
ATOM 639 C CA . ILE A 1 84 ? 20.252 -16.916 1.936 1.00 39.06 84 ILE A CA 1
ATOM 640 C C . ILE A 1 84 ? 18.967 -16.149 1.607 1.00 39.06 84 ILE A C 1
ATOM 642 O O . ILE A 1 84 ? 18.623 -16.015 0.434 1.00 39.06 84 ILE A O 1
ATOM 646 N N . GLU A 1 85 ? 18.232 -15.713 2.624 1.00 43.19 85 GLU A N 1
ATOM 647 C CA . GLU A 1 85 ? 16.952 -15.009 2.498 1.00 43.19 85 GLU A CA 1
ATOM 648 C C . GLU A 1 85 ? 16.969 -13.937 1.372 1.00 43.19 85 GLU A C 1
ATOM 650 O O . GLU A 1 85 ? 17.883 -13.107 1.317 1.00 43.19 85 GLU A O 1
ATOM 655 N N . PRO A 1 86 ? 15.994 -13.957 0.440 1.00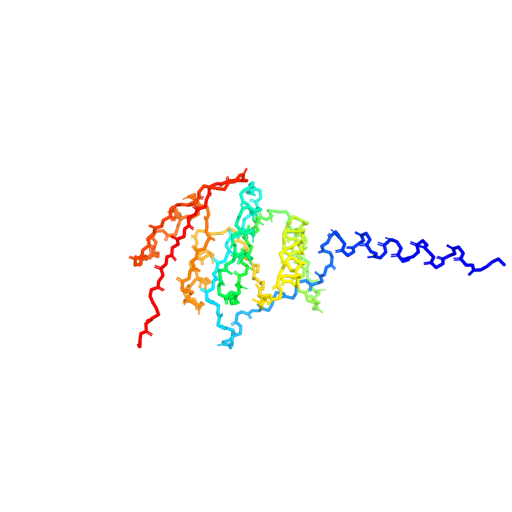 42.31 86 PRO A N 1
ATOM 656 C CA . PRO A 1 86 ? 16.058 -13.262 -0.846 1.00 42.31 86 PRO A CA 1
ATOM 657 C C . PRO A 1 86 ? 15.864 -11.741 -0.727 1.00 42.31 86 PRO A C 1
ATOM 659 O O . PRO A 1 86 ? 14.771 -11.205 -0.859 1.00 42.31 86 PRO A O 1
ATOM 662 N N . HIS A 1 87 ? 16.976 -11.048 -0.515 1.00 50.69 87 HIS A N 1
ATOM 663 C CA . HIS A 1 87 ? 17.422 -9.879 -1.278 1.00 50.69 87 HIS A CA 1
ATOM 664 C C . HIS A 1 87 ? 16.368 -8.926 -1.859 1.00 50.69 87 HIS A C 1
ATOM 666 O O . HIS A 1 87 ? 15.870 -9.110 -2.971 1.00 50.69 87 HIS A O 1
ATOM 672 N N . LEU A 1 88 ? 16.242 -7.765 -1.222 1.00 54.34 88 LEU A N 1
ATOM 673 C CA . LEU A 1 88 ? 15.763 -6.556 -1.873 1.00 54.34 88 LEU A CA 1
ATOM 674 C C . LEU A 1 88 ? 16.975 -5.704 -2.282 1.00 54.34 88 LEU A C 1
ATOM 676 O O . LEU A 1 88 ? 17.371 -4.764 -1.606 1.00 54.34 88 LEU A O 1
ATOM 680 N N . ASN A 1 89 ? 17.588 -6.071 -3.412 1.00 62.59 89 ASN A N 1
ATOM 681 C CA . ASN A 1 89 ? 18.614 -5.266 -4.100 1.00 62.59 89 ASN A CA 1
ATOM 682 C C . ASN A 1 89 ? 18.028 -3.995 -4.761 1.00 62.59 89 ASN A C 1
ATOM 684 O O . ASN A 1 89 ? 18.699 -3.336 -5.552 1.00 62.59 89 ASN A O 1
ATOM 688 N N . ASP A 1 90 ? 16.760 -3.702 -4.487 1.00 75.38 90 ASP A N 1
ATOM 689 C CA . ASP A 1 90 ? 16.030 -2.519 -4.912 1.00 75.38 90 ASP A CA 1
ATOM 690 C C . ASP A 1 90 ? 16.078 -1.515 -3.749 1.00 75.38 90 ASP A C 1
ATOM 692 O O . ASP A 1 90 ? 15.373 -1.628 -2.743 1.00 75.38 90 ASP A O 1
ATOM 696 N N . GLU A 1 91 ? 17.014 -0.570 -3.857 1.00 80.31 91 GLU A N 1
ATOM 697 C CA . GLU A 1 91 ? 17.283 0.436 -2.826 1.00 80.31 91 GLU A CA 1
ATOM 698 C C . GLU A 1 91 ? 16.074 1.333 -2.549 1.00 80.31 91 GLU A C 1
ATOM 700 O O . GLU A 1 91 ? 15.911 1.802 -1.421 1.00 80.31 91 GLU A O 1
ATOM 705 N N . GLN A 1 92 ? 15.229 1.574 -3.554 1.00 83.31 92 GLN A N 1
ATOM 706 C CA . GLN A 1 92 ? 14.038 2.398 -3.390 1.00 83.31 92 GLN A CA 1
ATOM 707 C C . GLN A 1 92 ? 12.977 1.656 -2.590 1.00 83.31 92 GLN A C 1
ATOM 709 O O . GLN A 1 92 ? 12.498 2.168 -1.583 1.00 83.31 92 GLN A O 1
ATOM 714 N N . ALA A 1 93 ? 12.724 0.399 -2.935 1.00 83.19 93 ALA A N 1
ATOM 715 C CA . ALA A 1 93 ? 11.816 -0.450 -2.182 1.00 83.19 93 ALA A CA 1
ATOM 716 C C . ALA A 1 93 ? 12.238 -0.614 -0.715 1.00 83.19 93 ALA A C 1
ATOM 718 O O . ALA A 1 93 ? 11.399 -0.574 0.184 1.00 83.19 93 ALA A O 1
ATOM 719 N N . ARG A 1 94 ? 13.546 -0.741 -0.448 1.00 82.31 94 ARG A N 1
ATOM 720 C CA . ARG A 1 94 ? 14.067 -0.782 0.926 1.00 82.31 94 ARG A CA 1
ATOM 721 C C . ARG A 1 94 ? 13.764 0.507 1.691 1.00 82.31 94 ARG A C 1
ATOM 723 O O . ARG A 1 94 ? 13.411 0.438 2.865 1.00 82.31 94 ARG A O 1
ATOM 730 N N . LYS A 1 95 ? 13.905 1.669 1.048 1.00 85.19 95 LYS A N 1
ATOM 731 C CA . LYS A 1 95 ? 13.596 2.967 1.664 1.00 85.19 95 LYS A CA 1
ATOM 732 C C . LYS A 1 95 ? 12.101 3.117 1.930 1.00 85.19 95 LYS A C 1
ATOM 734 O O . LYS A 1 95 ? 11.738 3.456 3.053 1.00 85.19 95 LYS A O 1
ATOM 739 N N . ASP A 1 96 ? 11.263 2.824 0.943 1.00 87.25 96 ASP A N 1
ATOM 740 C CA . ASP A 1 96 ? 9.814 3.027 1.028 1.00 87.25 96 ASP A CA 1
ATOM 741 C C . ASP A 1 96 ? 9.181 2.074 2.050 1.00 87.25 96 ASP A C 1
ATOM 743 O O . ASP A 1 96 ? 8.470 2.514 2.953 1.00 87.25 96 ASP A O 1
ATOM 747 N N . LEU A 1 97 ? 9.519 0.781 2.003 1.00 85.75 97 LEU A N 1
ATOM 748 C CA . LEU A 1 97 ? 9.033 -0.197 2.984 1.00 85.75 97 LEU A CA 1
ATOM 749 C C . LEU A 1 97 ? 9.633 0.037 4.377 1.00 85.75 97 LEU A C 1
ATOM 751 O O . LEU A 1 97 ? 8.957 -0.127 5.392 1.00 85.75 97 LEU A O 1
ATOM 755 N N . GLY A 1 98 ? 10.897 0.457 4.440 1.00 84.25 98 GLY A N 1
ATOM 756 C CA . GLY A 1 98 ? 11.549 0.843 5.685 1.00 84.25 98 GLY A CA 1
ATOM 757 C C . GLY A 1 98 ? 10.863 2.025 6.370 1.00 84.25 98 GLY A C 1
ATOM 758 O O . GLY A 1 98 ? 10.655 2.012 7.586 1.00 84.25 98 GLY A O 1
ATOM 759 N N . ARG A 1 99 ? 10.471 3.030 5.581 1.00 86.94 99 ARG A N 1
ATOM 760 C CA . ARG A 1 99 ? 9.678 4.177 6.032 1.00 86.94 99 ARG A CA 1
ATOM 761 C C . ARG A 1 99 ? 8.279 3.752 6.469 1.00 86.94 99 ARG A C 1
ATOM 763 O O . ARG A 1 99 ? 7.855 4.150 7.549 1.00 86.94 99 ARG A O 1
ATOM 770 N N . ALA A 1 100 ? 7.607 2.909 5.688 1.00 87.38 100 ALA A N 1
ATOM 771 C CA . ALA A 1 100 ? 6.297 2.359 6.030 1.00 87.38 100 ALA A CA 1
ATOM 772 C C . ALA A 1 100 ? 6.316 1.658 7.397 1.00 87.38 100 ALA A C 1
ATOM 774 O O . ALA A 1 100 ? 5.480 1.937 8.252 1.00 87.38 100 ALA A O 1
ATOM 775 N N . ASN A 1 101 ? 7.325 0.817 7.642 1.00 85.94 101 ASN A N 1
ATOM 776 C CA . ASN A 1 101 ? 7.503 0.146 8.927 1.00 85.94 101 ASN A CA 1
ATOM 777 C C . ASN A 1 101 ? 7.747 1.126 10.079 1.00 85.94 101 ASN A C 1
ATOM 779 O O . ASN A 1 101 ? 7.179 0.960 11.155 1.00 85.94 101 ASN A O 1
ATOM 783 N N . TYR A 1 102 ? 8.571 2.155 9.868 1.00 86.00 102 TYR A N 1
ATOM 784 C CA . TYR A 1 102 ? 8.795 3.189 10.878 1.00 86.00 102 TYR A CA 1
ATOM 785 C C . TYR A 1 102 ? 7.485 3.899 11.260 1.00 86.00 102 TYR A C 1
ATOM 787 O O . TYR A 1 102 ? 7.149 3.965 12.442 1.00 86.00 102 TYR A O 1
ATOM 795 N N . LEU A 1 103 ? 6.720 4.356 10.265 1.00 89.50 103 LEU A N 1
ATOM 796 C CA . LEU A 1 103 ? 5.454 5.063 10.476 1.00 89.50 103 LEU A CA 1
ATOM 797 C C . LEU A 1 103 ? 4.391 4.166 11.125 1.00 89.50 103 LEU A C 1
ATOM 799 O O . LEU A 1 103 ? 3.713 4.592 12.058 1.00 89.50 103 LEU A O 1
ATOM 803 N N . ALA A 1 104 ? 4.285 2.905 10.699 1.00 87.06 104 ALA A N 1
ATOM 804 C CA . ALA A 1 104 ? 3.371 1.936 11.300 1.00 87.06 104 ALA A CA 1
ATOM 805 C C . ALA A 1 104 ? 3.693 1.666 12.774 1.00 87.06 104 ALA A C 1
ATOM 807 O O . ALA A 1 104 ? 2.785 1.606 13.605 1.00 87.06 104 ALA A O 1
ATOM 808 N N . GLN A 1 105 ? 4.980 1.567 13.123 1.00 88.00 105 GLN A N 1
ATOM 809 C CA . GLN A 1 105 ? 5.403 1.416 14.515 1.00 88.00 105 GLN A CA 1
ATOM 810 C C . GLN A 1 105 ? 5.053 2.645 15.363 1.00 88.00 105 GLN A C 1
ATOM 812 O O . GLN A 1 105 ? 4.570 2.480 16.485 1.00 88.00 105 GLN A O 1
ATOM 817 N N . GLU A 1 106 ? 5.255 3.863 14.847 1.00 90.38 106 GLU A N 1
ATOM 818 C CA . GLU A 1 106 ? 4.868 5.095 15.552 1.00 90.38 106 GLU A CA 1
ATOM 819 C C . GLU A 1 106 ? 3.347 5.193 15.751 1.00 90.38 106 GLU A C 1
ATOM 821 O O . GLU A 1 106 ? 2.887 5.511 16.850 1.00 90.38 106 GLU A O 1
ATOM 826 N N . ALA A 1 107 ? 2.564 4.847 14.725 1.00 90.12 107 ALA A N 1
ATOM 827 C CA . ALA A 1 107 ? 1.101 4.862 14.766 1.00 90.12 107 ALA A CA 1
ATOM 828 C C . ALA A 1 107 ? 0.485 3.694 15.567 1.00 90.12 107 ALA A C 1
ATOM 830 O O . ALA A 1 107 ? -0.698 3.737 15.935 1.00 90.12 107 ALA A O 1
ATOM 831 N N . LYS A 1 108 ? 1.296 2.675 15.894 1.00 92.50 108 LYS A N 1
ATOM 832 C CA . LYS A 1 108 ? 0.885 1.402 16.511 1.00 92.50 108 LYS A CA 1
ATOM 833 C C . LYS A 1 108 ? -0.136 0.649 15.653 1.00 92.50 108 LYS A C 1
ATOM 835 O O . LYS A 1 108 ? -1.164 0.207 16.162 1.00 92.50 108 LYS A O 1
ATOM 840 N N . ILE A 1 109 ? 0.154 0.542 14.361 1.00 89.75 109 ILE A N 1
ATOM 841 C CA . ILE A 1 109 ? -0.641 -0.209 13.388 1.00 89.75 109 ILE A CA 1
ATOM 842 C C . ILE A 1 109 ? 0.089 -1.502 13.055 1.00 89.75 109 ILE A C 1
ATOM 844 O O . ILE A 1 109 ? 1.292 -1.504 12.778 1.00 89.75 109 ILE A O 1
ATOM 848 N N . GLU A 1 110 ? -0.642 -2.611 13.078 1.00 89.06 110 GLU A N 1
ATOM 849 C CA . GLU A 1 110 ? -0.114 -3.881 12.602 1.00 89.06 110 GLU A CA 1
ATOM 850 C C . GLU A 1 110 ? 0.076 -3.815 11.090 1.00 89.06 110 GLU A C 1
ATOM 852 O O . GLU A 1 110 ? -0.839 -3.452 10.351 1.00 89.06 110 GLU A O 1
ATOM 857 N N . CYS A 1 111 ? 1.265 -4.170 10.609 1.00 87.19 111 CYS A N 1
ATOM 858 C CA . CYS A 1 111 ? 1.532 -4.158 9.182 1.00 87.19 111 CYS A CA 1
ATOM 859 C C . CYS A 1 111 ? 2.337 -5.363 8.709 1.00 87.19 111 CYS A C 1
ATOM 861 O O . CYS A 1 111 ? 3.090 -5.985 9.463 1.00 87.19 111 CYS A O 1
ATOM 863 N N . ARG A 1 112 ? 2.164 -5.685 7.427 1.00 86.88 112 ARG A N 1
ATOM 864 C CA . ARG A 1 112 ? 2.974 -6.662 6.698 1.00 86.88 112 ARG A CA 1
ATOM 865 C C . ARG A 1 112 ? 3.441 -6.083 5.381 1.00 86.88 112 ARG A C 1
ATOM 867 O O . ARG A 1 112 ? 2.844 -5.156 4.843 1.00 86.88 112 ARG A O 1
ATOM 874 N N . PHE A 1 113 ? 4.498 -6.676 4.848 1.00 85.12 113 PHE A N 1
ATOM 875 C CA . PHE A 1 113 ? 5.161 -6.180 3.657 1.00 85.12 113 PHE A CA 1
ATOM 876 C C . PHE A 1 113 ? 5.278 -7.290 2.628 1.00 85.12 113 PHE A C 1
ATOM 878 O O . PHE A 1 113 ? 5.763 -8.382 2.917 1.00 85.12 113 PHE A O 1
ATOM 885 N N . VAL A 1 114 ? 4.853 -6.997 1.407 1.00 85.12 114 VAL A N 1
ATOM 886 C CA . VAL A 1 114 ? 4.916 -7.916 0.277 1.00 85.12 114 VAL A CA 1
ATOM 887 C C . VAL A 1 114 ? 5.699 -7.235 -0.830 1.00 85.12 114 VAL A C 1
ATOM 889 O O . VAL A 1 114 ? 5.393 -6.114 -1.214 1.00 85.12 114 VAL A O 1
ATOM 892 N N . TYR A 1 115 ? 6.698 -7.918 -1.379 1.00 84.88 115 TYR A N 1
ATOM 893 C CA . TYR A 1 115 ? 7.401 -7.454 -2.572 1.00 84.88 115 TYR A CA 1
ATOM 894 C C . TYR A 1 115 ? 7.024 -8.315 -3.772 1.00 84.88 115 TYR A C 1
ATOM 896 O O . TYR A 1 115 ? 7.014 -9.551 -3.695 1.00 84.88 115 TYR A O 1
ATOM 904 N N . ARG A 1 116 ? 6.720 -7.672 -4.897 1.00 83.75 116 ARG A N 1
ATOM 905 C CA . ARG A 1 116 ? 6.514 -8.320 -6.194 1.00 83.75 116 ARG A CA 1
ATOM 906 C C . ARG A 1 116 ? 7.191 -7.498 -7.278 1.00 83.75 116 ARG A C 1
ATOM 908 O O . ARG A 1 116 ? 7.349 -6.292 -7.155 1.00 83.75 116 ARG A O 1
ATOM 915 N N . HIS A 1 117 ? 7.553 -8.153 -8.372 1.00 84.31 117 HIS A N 1
ATOM 916 C CA . HIS A 1 117 ? 7.928 -7.423 -9.575 1.00 84.31 117 HIS A CA 1
ATOM 917 C C . HIS A 1 117 ? 6.686 -6.829 -10.239 1.00 84.31 117 HIS A C 1
ATOM 919 O O . HIS A 1 117 ? 5.649 -7.495 -10.304 1.00 84.31 117 HIS A O 1
ATOM 925 N N . GLN A 1 118 ? 6.816 -5.617 -10.769 1.00 83.38 118 GLN A N 1
ATOM 926 C CA . GLN A 1 118 ? 5.791 -4.933 -11.538 1.00 83.38 118 GLN A CA 1
ATOM 927 C C . GLN A 1 118 ? 5.475 -5.758 -12.789 1.00 83.38 118 GLN A C 1
ATOM 929 O O . GLN A 1 118 ? 6.297 -5.923 -13.691 1.00 83.38 118 GLN A O 1
ATOM 934 N N . LYS A 1 119 ? 4.282 -6.350 -12.786 1.00 83.06 119 LYS A N 1
ATOM 935 C CA . LYS A 1 119 ? 3.678 -7.101 -13.886 1.00 83.06 119 LYS A CA 1
ATOM 936 C C . LYS A 1 119 ? 2.179 -6.779 -13.893 1.00 83.06 119 LYS A C 1
ATOM 938 O O . LYS A 1 119 ? 1.649 -6.574 -12.800 1.00 83.06 119 LYS A O 1
ATOM 943 N N . PRO A 1 120 ? 1.496 -6.845 -15.050 1.00 78.00 120 PRO A N 1
ATOM 944 C CA . PRO A 1 120 ? 0.094 -6.428 -15.193 1.00 78.00 120 PRO A CA 1
ATOM 945 C C . PRO A 1 120 ? -0.913 -7.039 -14.196 1.00 78.00 120 PRO A C 1
ATOM 947 O O . PRO A 1 120 ? -1.932 -6.429 -13.921 1.00 78.00 120 PRO A O 1
ATOM 950 N N . ASP A 1 121 ? -0.619 -8.198 -13.589 1.00 85.38 121 ASP A N 1
ATOM 951 C CA . ASP A 1 121 ? -1.504 -8.846 -12.601 1.00 85.38 121 ASP A CA 1
ATOM 952 C C . ASP A 1 121 ? -0.891 -8.976 -11.196 1.00 85.38 121 ASP A C 1
ATOM 954 O O . ASP A 1 121 ? -1.433 -9.681 -10.340 1.00 85.38 121 ASP A O 1
ATOM 958 N N . ALA A 1 122 ? 0.283 -8.391 -10.944 1.00 85.62 122 ALA A N 1
ATOM 959 C CA . ALA A 1 122 ? 1.005 -8.618 -9.692 1.00 85.62 122 ALA A CA 1
ATOM 960 C C . ALA A 1 122 ? 0.194 -8.146 -8.475 1.00 85.62 122 ALA A C 1
ATOM 962 O O . ALA A 1 122 ? 0.035 -8.906 -7.517 1.00 85.62 122 ALA A O 1
ATOM 963 N N . ALA A 1 123 ? -0.366 -6.936 -8.549 1.00 89.62 123 ALA A N 1
ATOM 964 C CA . ALA A 1 123 ? -1.229 -6.388 -7.508 1.00 89.62 123 ALA A CA 1
ATOM 965 C C . ALA A 1 123 ? -2.556 -7.143 -7.396 1.00 89.62 123 ALA A C 1
ATOM 967 O O . ALA A 1 123 ? -2.941 -7.529 -6.294 1.00 89.62 123 ALA A O 1
ATOM 968 N N . TYR A 1 124 ? -3.202 -7.462 -8.521 1.00 90.50 124 TYR A N 1
ATOM 969 C CA . TYR A 1 124 ? -4.468 -8.197 -8.513 1.00 90.50 124 TYR A CA 1
ATOM 970 C C . TYR A 1 124 ? -4.353 -9.586 -7.862 1.00 90.50 124 TYR A C 1
ATOM 972 O O . TYR A 1 124 ? -5.240 -10.010 -7.123 1.00 90.50 124 TYR A O 1
ATOM 980 N N . ARG A 1 125 ? -3.243 -10.306 -8.081 1.00 87.38 125 ARG A N 1
ATOM 981 C CA . ARG A 1 125 ? -3.011 -11.618 -7.447 1.00 87.38 125 ARG A CA 1
ATOM 982 C C . ARG A 1 125 ? -2.933 -11.515 -5.928 1.00 87.38 125 ARG A C 1
ATOM 984 O O . ARG A 1 125 ? -3.561 -12.318 -5.247 1.00 87.38 125 ARG A O 1
ATOM 991 N N . VAL A 1 126 ? -2.204 -10.520 -5.425 1.00 86.12 126 VAL A N 1
ATOM 992 C CA . VAL A 1 126 ? -2.087 -10.259 -3.984 1.00 86.12 126 VAL A CA 1
ATOM 993 C C . VAL A 1 126 ? -3.437 -9.831 -3.412 1.00 86.12 126 VAL A C 1
ATOM 995 O O . VAL A 1 126 ? -3.869 -10.379 -2.402 1.00 86.12 126 VAL A O 1
ATOM 998 N N . TRP A 1 127 ? -4.150 -8.937 -4.099 1.00 90.75 127 TRP A N 1
ATOM 999 C CA . TRP A 1 127 ? -5.502 -8.530 -3.723 1.00 90.75 127 TRP A CA 1
ATOM 1000 C C . TRP A 1 127 ? -6.461 -9.723 -3.621 1.00 90.75 127 TRP A C 1
ATO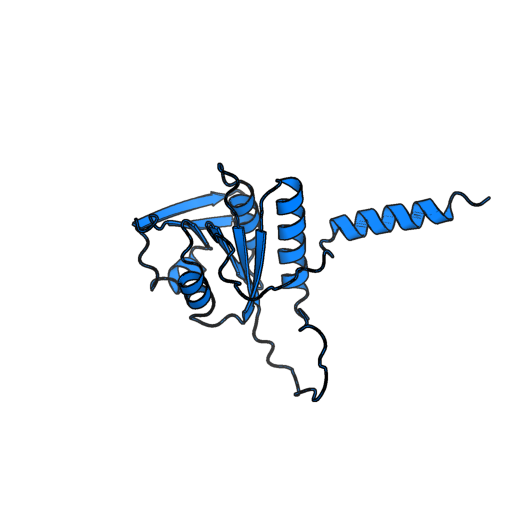M 1002 O O . TRP A 1 127 ? -7.185 -9.852 -2.642 1.00 90.75 127 TRP A O 1
ATOM 1012 N N . ARG A 1 128 ? -6.432 -10.652 -4.583 1.00 88.44 128 ARG A N 1
ATOM 1013 C CA . ARG A 1 128 ? -7.302 -11.840 -4.592 1.00 88.44 128 ARG A CA 1
ATOM 1014 C C . ARG A 1 128 ? -7.009 -12.811 -3.445 1.00 88.44 128 ARG A C 1
ATOM 1016 O O . ARG A 1 128 ? -7.920 -13.510 -3.000 1.00 88.44 128 ARG A O 1
ATOM 1023 N N . GLU A 1 129 ? -5.751 -12.892 -3.021 1.00 83.75 129 GLU A N 1
ATOM 1024 C CA . GLU A 1 129 ? -5.310 -13.722 -1.894 1.00 83.75 129 GLU A CA 1
ATOM 1025 C C . GLU A 1 129 ? -5.689 -13.098 -0.547 1.00 83.75 129 GLU A C 1
ATOM 1027 O O . GLU A 1 129 ? -6.170 -13.810 0.330 1.00 83.75 129 GLU A O 1
ATOM 1032 N N . LEU A 1 130 ? -5.506 -11.782 -0.400 1.00 85.12 130 LEU A N 1
ATOM 1033 C CA . LEU A 1 130 ? -5.787 -11.049 0.838 1.00 85.12 130 LEU A CA 1
ATOM 1034 C C . LEU A 1 130 ? -7.272 -10.735 1.035 1.00 85.12 130 LEU A C 1
ATOM 1036 O O . LEU A 1 130 ? -7.740 -10.740 2.167 1.00 85.12 130 LEU A O 1
ATOM 1040 N N . ARG A 1 131 ? -7.991 -10.458 -0.060 1.00 88.94 131 ARG A N 1
ATOM 1041 C CA . ARG A 1 131 ? -9.361 -9.919 -0.078 1.00 88.94 131 ARG A CA 1
ATOM 1042 C C . ARG A 1 131 ? -9.538 -8.747 0.901 1.00 88.94 131 ARG A C 1
ATOM 1044 O O . ARG A 1 131 ? -10.355 -8.844 1.816 1.00 88.94 131 ARG A O 1
ATOM 1051 N N . PRO A 1 132 ? -8.764 -7.662 0.727 1.00 91.12 132 PRO A N 1
ATOM 1052 C CA . PRO A 1 132 ? -8.824 -6.516 1.623 1.00 91.12 132 PRO A CA 1
ATOM 1053 C C . PRO A 1 132 ? -10.181 -5.811 1.542 1.00 91.12 132 PRO A C 1
ATOM 1055 O O . PRO A 1 132 ? -10.836 -5.827 0.497 1.00 91.12 132 PRO A O 1
ATOM 1058 N N . PHE A 1 133 ? -10.565 -5.158 2.639 1.00 91.50 133 PHE A N 1
ATOM 1059 C CA . PHE A 1 133 ? -11.728 -4.273 2.697 1.00 91.50 133 PHE A CA 1
ATOM 1060 C C . PHE A 1 133 ? -11.452 -2.959 1.962 1.00 91.50 133 PHE A C 1
ATOM 1062 O O . PHE A 1 133 ? -12.317 -2.452 1.259 1.00 91.50 133 PHE A O 1
ATOM 1069 N N . ASP A 1 134 ? -10.245 -2.413 2.103 1.00 94.31 134 ASP A N 1
ATOM 1070 C CA . ASP A 1 134 ? -9.818 -1.196 1.418 1.00 94.31 134 ASP A CA 1
ATOM 1071 C C . ASP A 1 134 ? -8.531 -1.448 0.634 1.00 94.31 134 ASP A C 1
ATOM 1073 O O . ASP A 1 134 ? -7.596 -2.079 1.123 1.00 94.31 134 ASP A O 1
ATOM 1077 N N . THR A 1 135 ? -8.479 -0.970 -0.604 1.00 95.69 135 THR A N 1
ATOM 1078 C CA . THR A 1 135 ? -7.268 -0.993 -1.425 1.00 95.69 135 THR A CA 1
ATOM 1079 C C . THR A 1 135 ? -6.927 0.426 -1.841 1.00 95.69 135 THR A C 1
ATOM 1081 O O . THR A 1 135 ? -7.678 1.044 -2.592 1.00 95.69 135 THR A O 1
ATOM 1084 N N . ILE A 1 136 ? -5.781 0.908 -1.369 1.00 96.12 136 ILE A N 1
ATOM 1085 C CA . ILE A 1 136 ? -5.279 2.264 -1.583 1.00 96.12 136 ILE A CA 1
ATOM 1086 C C . ILE A 1 136 ? -4.223 2.212 -2.684 1.00 96.12 136 ILE A C 1
ATOM 1088 O O . ILE A 1 136 ? -3.188 1.550 -2.546 1.00 96.12 136 ILE A O 1
ATOM 1092 N N . VAL A 1 137 ? -4.510 2.896 -3.786 1.00 96.00 137 VAL A N 1
ATOM 1093 C CA . VAL A 1 137 ? -3.737 2.874 -5.036 1.00 96.00 137 VAL A CA 1
ATOM 1094 C C . VAL A 1 137 ? -3.675 4.277 -5.642 1.00 96.00 137 VAL A C 1
ATOM 1096 O O . VAL A 1 137 ? -4.442 5.157 -5.259 1.00 96.00 137 VAL A O 1
ATOM 1099 N N . THR A 1 138 ? -2.795 4.511 -6.614 1.00 94.69 138 THR A N 1
ATOM 1100 C CA . THR A 1 138 ? -2.887 5.710 -7.469 1.00 94.69 138 THR A CA 1
ATOM 1101 C C . THR A 1 138 ? -3.983 5.560 -8.535 1.00 94.69 138 THR A C 1
ATOM 1103 O O . THR A 1 138 ? -4.397 4.434 -8.828 1.00 94.69 138 THR A O 1
ATOM 1106 N N . PRO A 1 139 ? -4.424 6.653 -9.193 1.00 92.81 139 PRO A N 1
ATOM 1107 C CA . PRO A 1 139 ? -5.346 6.570 -10.329 1.00 92.81 139 PRO A CA 1
ATOM 1108 C C . PRO A 1 139 ? -4.844 5.667 -11.467 1.00 92.81 139 PRO A C 1
ATOM 1110 O O . PRO A 1 139 ? -5.617 4.912 -12.055 1.00 92.81 139 PRO A O 1
ATOM 1113 N N . GLU A 1 140 ? -3.538 5.693 -11.748 1.00 91.25 140 GLU A N 1
ATOM 1114 C CA . GLU A 1 140 ? -2.915 4.834 -12.764 1.00 91.25 140 GLU A CA 1
ATOM 1115 C C . GLU A 1 140 ? -3.015 3.352 -12.383 1.00 91.25 140 GLU A C 1
ATOM 1117 O O . GLU A 1 140 ? -3.455 2.522 -13.177 1.00 91.25 140 GLU A O 1
ATOM 1122 N N . GLN A 1 141 ? -2.686 3.018 -11.135 1.00 92.19 141 GLN A N 1
ATOM 1123 C CA . GLN A 1 141 ? -2.792 1.654 -10.619 1.00 92.19 141 GLN A CA 1
ATOM 1124 C C . GLN A 1 141 ? -4.253 1.182 -10.537 1.00 92.19 141 GLN A C 1
ATOM 1126 O O . GLN A 1 141 ? -4.540 0.016 -10.810 1.00 92.19 141 GLN A O 1
ATOM 1131 N N . ALA A 1 142 ? -5.197 2.069 -10.206 1.00 91.56 142 ALA A N 1
ATOM 1132 C CA . ALA A 1 142 ? -6.625 1.760 -10.233 1.00 91.56 142 ALA A CA 1
ATOM 1133 C C . ALA A 1 142 ? -7.087 1.376 -11.650 1.00 91.56 142 ALA A C 1
ATOM 1135 O O . ALA A 1 142 ? -7.852 0.423 -11.815 1.00 91.56 142 ALA A O 1
ATOM 1136 N N . ALA A 1 143 ? -6.567 2.055 -12.679 1.00 90.44 143 ALA A N 1
ATOM 1137 C CA . ALA A 1 143 ? -6.836 1.716 -14.073 1.00 90.44 143 ALA A CA 1
ATOM 1138 C C . ALA A 1 143 ? -6.243 0.354 -14.484 1.00 90.44 143 ALA A C 1
ATOM 1140 O O . ALA A 1 143 ? -6.844 -0.341 -15.302 1.00 90.44 143 ALA A O 1
ATOM 1141 N N . GLU A 1 144 ? -5.117 -0.073 -13.909 1.00 88.88 144 GLU A N 1
ATOM 1142 C CA . GLU A 1 144 ? -4.576 -1.430 -14.106 1.00 88.88 144 GLU A CA 1
ATOM 1143 C C . GLU A 1 144 ? -5.399 -2.502 -13.365 1.00 88.88 144 GLU A C 1
ATOM 1145 O O . GLU A 1 144 ? -5.478 -3.657 -13.788 1.00 88.88 144 GLU A O 1
ATOM 1150 N N . LEU A 1 145 ? -6.071 -2.114 -12.280 1.00 89.62 145 LEU A N 1
ATOM 1151 C CA . LEU A 1 145 ? -6.852 -2.987 -11.407 1.00 89.62 145 LEU A CA 1
ATOM 1152 C C . LEU A 1 145 ? -8.352 -3.033 -11.733 1.00 89.62 145 LEU A C 1
ATOM 1154 O O . LEU A 1 145 ? -9.139 -3.460 -10.894 1.00 89.62 145 LEU A O 1
ATOM 1158 N N . GLN A 1 146 ? -8.764 -2.715 -12.963 1.00 87.88 146 GLN A N 1
ATOM 1159 C CA . GLN A 1 146 ? -10.170 -2.795 -13.415 1.00 87.88 146 GLN A CA 1
ATOM 1160 C C . GLN A 1 146 ? -10.832 -4.175 -13.219 1.00 87.88 146 GLN A C 1
ATOM 1162 O O . GLN A 1 146 ? -12.056 -4.300 -13.247 1.00 87.88 146 GLN A O 1
ATOM 1167 N N . GLN A 1 147 ? -10.031 -5.231 -13.042 1.00 88.69 147 GLN A N 1
ATOM 1168 C CA . GLN A 1 147 ? -10.513 -6.577 -12.712 1.00 88.69 147 GLN A CA 1
ATOM 1169 C C . GLN A 1 147 ? -11.145 -6.640 -11.310 1.00 88.69 147 GLN A C 1
ATOM 1171 O O . GLN A 1 147 ? -12.019 -7.473 -11.058 1.00 88.69 147 GLN A O 1
ATOM 1176 N N . ILE A 1 148 ? -10.713 -5.763 -10.398 1.00 88.62 148 ILE A N 1
ATOM 1177 C CA . ILE A 1 148 ? -11.365 -5.538 -9.113 1.00 88.62 148 ILE A CA 1
ATOM 1178 C C . ILE A 1 148 ? -12.680 -4.822 -9.406 1.00 88.62 148 ILE A C 1
ATOM 1180 O O . ILE A 1 148 ? -12.700 -3.754 -10.007 1.00 88.62 148 ILE A O 1
ATOM 1184 N N . LYS A 1 149 ? -13.792 -5.414 -8.974 1.00 89.81 149 LYS A N 1
ATOM 1185 C CA . LYS A 1 149 ? -15.116 -4.788 -9.038 1.00 89.81 149 LYS A CA 1
ATOM 1186 C C . LYS A 1 149 ? -15.451 -4.215 -7.666 1.00 89.81 149 LYS A C 1
ATOM 1188 O O . LYS A 1 149 ? -16.114 -4.938 -6.930 1.00 89.81 149 LYS A O 1
ATOM 1193 N N . PRO A 1 150 ? -14.944 -3.039 -7.260 1.00 90.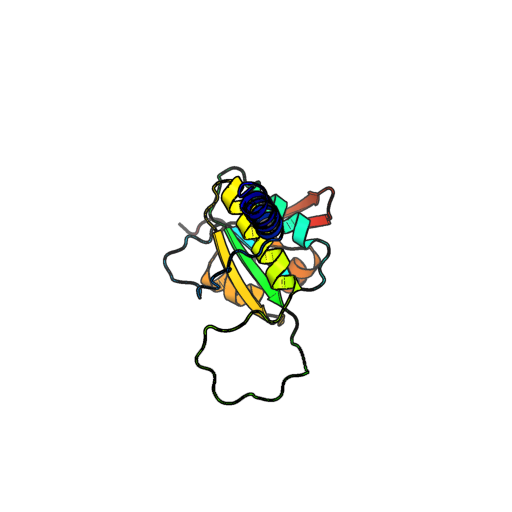44 150 PRO A N 1
ATOM 1194 C CA . PRO A 1 150 ? -15.202 -2.505 -5.927 1.00 90.44 150 PRO A CA 1
ATOM 1195 C C . PRO A 1 150 ? -16.694 -2.230 -5.731 1.00 90.44 150 PRO A C 1
ATOM 1197 O O . PRO A 1 150 ? -17.421 -1.987 -6.693 1.00 90.44 150 PRO A O 1
ATOM 1200 N N . ASP A 1 151 ? -17.141 -2.269 -4.481 1.00 92.06 151 ASP A N 1
ATOM 1201 C CA . ASP A 1 151 ? -18.514 -1.895 -4.134 1.00 92.06 151 ASP A CA 1
ATOM 1202 C C . ASP A 1 151 ? -18.634 -0.369 -4.032 1.00 92.06 151 ASP A C 1
ATOM 1204 O O . ASP A 1 151 ? -19.687 0.200 -4.322 1.00 92.06 151 ASP A O 1
ATOM 1208 N N . ARG A 1 152 ? -17.533 0.309 -3.667 1.00 91.69 152 ARG A N 1
ATOM 1209 C CA . ARG A 1 152 ? -17.408 1.771 -3.689 1.00 91.69 152 ARG A CA 1
ATOM 1210 C C . ARG A 1 152 ? -16.004 2.193 -4.111 1.00 91.69 152 ARG A C 1
ATOM 1212 O O . ARG A 1 152 ? -15.024 1.570 -3.713 1.00 91.69 152 ARG A O 1
ATOM 1219 N N . THR A 1 153 ? -15.932 3.294 -4.849 1.00 92.50 153 THR A N 1
ATOM 1220 C CA . THR A 1 153 ? -14.681 3.960 -5.219 1.00 92.50 153 THR A CA 1
ATOM 1221 C C . THR A 1 153 ? -14.779 5.432 -4.860 1.00 92.50 153 THR A C 1
ATOM 1223 O O . THR A 1 153 ? -15.817 6.047 -5.112 1.00 92.50 153 THR A O 1
ATOM 1226 N N . TYR A 1 154 ? -13.719 5.995 -4.288 1.00 92.50 154 TYR A N 1
ATOM 1227 C CA . TYR A 1 154 ? -13.587 7.440 -4.143 1.00 92.50 154 TYR A CA 1
ATOM 1228 C C . TYR A 1 154 ? -12.133 7.875 -4.296 1.00 92.50 154 TYR A C 1
ATOM 1230 O O . TYR A 1 154 ? -11.209 7.124 -3.977 1.00 92.50 154 TYR A O 1
ATOM 1238 N N . ASP A 1 155 ? -11.970 9.107 -4.763 1.00 92.25 155 ASP A N 1
ATOM 1239 C CA . ASP A 1 155 ? -10.675 9.746 -4.936 1.00 92.25 155 ASP A CA 1
ATOM 1240 C C . ASP A 1 155 ? -10.408 10.654 -3.734 1.00 92.25 155 ASP A C 1
ATOM 1242 O O . ASP A 1 155 ? -11.289 11.395 -3.286 1.00 92.25 155 ASP A O 1
ATOM 1246 N N . GLU A 1 156 ? -9.185 10.613 -3.219 1.00 91.06 156 GLU A N 1
ATOM 1247 C CA . GLU A 1 156 ? -8.712 11.507 -2.171 1.00 91.06 156 GLU A CA 1
ATOM 1248 C C . GLU A 1 156 ? -7.507 12.297 -2.691 1.00 91.06 156 GLU A C 1
ATOM 1250 O O . GLU A 1 156 ? -6.467 11.746 -3.063 1.00 91.06 156 GLU A O 1
ATOM 1255 N N . SER A 1 157 ? -7.650 13.622 -2.716 1.00 89.38 157 SER A N 1
ATOM 1256 C CA . SER A 1 157 ? -6.552 14.531 -3.032 1.00 89.38 157 SER A CA 1
ATOM 1257 C C . SER A 1 157 ? -5.801 14.885 -1.757 1.00 89.38 157 SER A C 1
ATOM 1259 O O . SER A 1 157 ? -6.328 15.579 -0.886 1.00 89.38 157 SER A O 1
ATOM 1261 N N . THR A 1 158 ? -4.546 14.459 -1.670 1.00 86.94 158 THR A N 1
ATOM 1262 C CA . THR A 1 158 ? -3.642 14.812 -0.571 1.00 86.94 158 THR A CA 1
ATOM 1263 C C . THR A 1 158 ? -2.694 15.932 -1.003 1.00 86.94 158 THR A C 1
ATOM 1265 O O . THR A 1 158 ? -2.511 16.201 -2.191 1.00 86.94 158 THR A O 1
ATOM 1268 N N . ALA A 1 159 ? -2.007 16.563 -0.047 1.00 84.25 159 ALA A N 1
ATOM 1269 C CA . ALA A 1 159 ? -0.955 17.536 -0.362 1.00 84.25 159 ALA A CA 1
ATOM 1270 C C . ALA A 1 159 ? 0.233 16.929 -1.143 1.00 84.25 159 ALA A C 1
ATOM 1272 O O . ALA A 1 159 ? 1.059 17.674 -1.667 1.00 84.25 159 ALA A O 1
ATOM 1273 N N . LYS A 1 160 ? 0.342 15.594 -1.188 1.00 85.06 160 LYS A N 1
ATOM 1274 C CA . LYS A 1 160 ? 1.478 14.857 -1.755 1.00 85.06 160 LYS A CA 1
ATOM 1275 C C . LYS A 1 160 ? 1.149 14.072 -3.023 1.00 85.06 160 LYS A C 1
ATOM 1277 O O . LYS A 1 160 ? 2.060 13.488 -3.594 1.00 85.06 160 LYS A O 1
ATOM 1282 N N . GLY A 1 161 ? -0.110 14.051 -3.447 1.00 87.56 161 GLY A N 1
ATOM 1283 C CA . GLY A 1 161 ? -0.555 13.271 -4.597 1.00 87.56 161 GLY A CA 1
ATOM 1284 C C . GLY A 1 161 ? -2.044 12.953 -4.536 1.00 87.56 161 GLY A C 1
ATOM 1285 O O . GLY A 1 161 ? -2.719 13.248 -3.546 1.00 87.56 161 GLY A O 1
ATOM 1286 N N . THR A 1 162 ? -2.549 12.341 -5.602 1.00 90.06 162 THR A N 1
ATOM 1287 C CA . THR A 1 162 ? -3.932 11.853 -5.665 1.00 90.06 162 THR A CA 1
ATOM 1288 C C . THR A 1 162 ? -3.931 10.349 -5.466 1.00 90.06 162 THR A C 1
ATOM 1290 O O . THR A 1 162 ? -3.139 9.641 -6.085 1.00 90.06 162 THR A O 1
ATOM 1293 N N . ILE A 1 163 ? -4.827 9.858 -4.622 1.00 94.25 163 ILE A N 1
ATOM 1294 C CA . ILE A 1 163 ? -4.999 8.431 -4.368 1.00 94.25 163 ILE A CA 1
ATOM 1295 C C . ILE A 1 163 ? -6.456 8.033 -4.595 1.00 94.25 163 ILE A C 1
ATOM 1297 O O . ILE A 1 163 ? -7.359 8.869 -4.584 1.00 94.25 163 ILE A O 1
ATOM 1301 N N . VAL A 1 164 ? -6.673 6.744 -4.806 1.00 95.50 164 VAL A N 1
ATOM 1302 C CA . VAL A 1 164 ? -7.978 6.138 -5.048 1.00 95.50 164 VAL A CA 1
ATOM 1303 C C . VAL A 1 164 ? -8.165 4.995 -4.064 1.00 95.50 164 VAL A C 1
ATOM 1305 O O . VAL A 1 164 ? -7.289 4.139 -3.914 1.00 95.50 164 VAL A O 1
ATOM 1308 N N . HIS A 1 165 ? -9.329 4.972 -3.425 1.00 95.56 165 HIS A N 1
ATOM 1309 C CA . HIS A 1 165 ? -9.763 3.881 -2.564 1.00 95.56 165 HIS A CA 1
ATOM 1310 C C . HIS A 1 165 ? -10.704 2.958 -3.326 1.00 95.56 165 HIS A C 1
ATOM 1312 O O . HIS A 1 165 ? -11.707 3.402 -3.889 1.00 95.56 165 HIS A O 1
ATOM 1318 N N . LEU A 1 166 ? -10.401 1.662 -3.323 1.00 94.44 166 LEU A N 1
ATOM 1319 C CA . LEU A 1 166 ? -11.254 0.613 -3.877 1.00 94.44 166 LEU A CA 1
ATOM 1320 C C . LEU A 1 166 ? -11.806 -0.221 -2.718 1.00 94.44 166 LEU A C 1
ATOM 1322 O O . LEU A 1 166 ? -11.146 -1.141 -2.231 1.00 94.44 166 LEU A O 1
ATOM 1326 N N . LEU A 1 167 ? -13.021 0.108 -2.278 1.00 92.94 167 LEU A N 1
ATOM 1327 C CA . LEU A 1 167 ? -13.651 -0.528 -1.127 1.00 92.94 167 LEU A CA 1
ATOM 1328 C C . LEU A 1 167 ? -14.413 -1.794 -1.517 1.00 92.94 167 LEU A C 1
ATOM 1330 O O . LEU A 1 167 ? -15.160 -1.825 -2.504 1.00 92.94 167 LEU A O 1
ATOM 1334 N N . LYS A 1 168 ? -14.271 -2.819 -0.681 1.00 89.75 168 LYS A N 1
ATOM 1335 C CA . LYS A 1 168 ? -15.029 -4.062 -0.709 1.00 89.75 168 LYS A CA 1
ATOM 1336 C C . LYS A 1 168 ? -15.734 -4.302 0.606 1.00 89.75 168 LYS A C 1
ATOM 1338 O O . LYS A 1 168 ? -15.097 -4.324 1.648 1.00 89.75 168 LYS A O 1
ATOM 1343 N N . GLU A 1 169 ? -17.039 -4.533 0.555 1.00 81.06 169 GLU A N 1
ATOM 1344 C CA . GLU A 1 169 ? -17.790 -4.936 1.735 1.00 81.06 169 GLU A CA 1
ATOM 1345 C C . GLU A 1 169 ? -17.298 -6.310 2.220 1.00 81.06 169 GLU A C 1
ATOM 1347 O O . GLU A 1 169 ? -16.980 -7.184 1.401 1.00 81.06 169 GLU A O 1
ATOM 1352 N N . PRO A 1 170 ? -17.203 -6.526 3.544 1.00 66.06 170 PRO A N 1
ATOM 1353 C CA . PRO A 1 170 ? -16.850 -7.829 4.073 1.00 66.06 170 PRO A CA 1
ATOM 1354 C C . PRO A 1 170 ? -17.946 -8.807 3.650 1.00 66.06 170 PRO A C 1
ATOM 1356 O O . PRO A 1 170 ? -19.115 -8.634 3.989 1.00 66.06 170 PRO A O 1
ATOM 1359 N N . SER A 1 171 ? -17.579 -9.823 2.871 1.00 56.88 171 SER A N 1
ATOM 1360 C CA . SER A 1 171 ? -18.500 -10.905 2.535 1.00 56.88 171 SER A CA 1
ATOM 1361 C C . SER A 1 171 ? -18.914 -11.603 3.832 1.00 56.88 171 SER A C 1
ATOM 1363 O O . SER A 1 171 ? -18.051 -12.191 4.488 1.00 56.88 171 SER A O 1
ATOM 1365 N N . ALA A 1 172 ? -20.194 -11.462 4.192 1.00 46.69 172 ALA A N 1
ATOM 1366 C CA . ALA A 1 172 ? -20.828 -12.071 5.361 1.00 46.69 172 ALA A CA 1
ATOM 1367 C C . ALA A 1 172 ? -20.722 -13.603 5.375 1.00 46.69 172 ALA A C 1
ATOM 1369 O O . ALA A 1 172 ? -20.692 -14.210 4.277 1.00 46.69 172 ALA A O 1
#

Sequence (172 aa):
MAVLGMAIAYTNYMLHKKRGHAPVVTTGVEKSFPGEVLAVLSADNSDNEAILETAINNSDKKPVVFLYLGKLSSERKPELFKMIEPHLNDEQARKDLGRANYLAQEAKIECRFVYRHQKPDAAYRVWRELRPFDTIVTPEQAAELQQIKPDRTYDESTAKGTIVHLLKEPSA

Secondary structure (DSSP, 8-state):
--SHHHHHHHHHHHHHHTTT-S--------TT----EEEEEETT-TTHHHHHHHHHT-TT---EEEEEEE---S---------S------HHHHHHHHHHHHHHHHHT--EEEEEEE--TTHHHHHHHHH--SEEEE-HHHHHHTTTS--SEEEEEEETTEEEEEEE-----

pLDDT: mean 75.84, std 19.86, range [32.81, 96.19]